Protein AF-A0A7L5XUF1-F1 (afdb_monomer_lite)

Radius of gyration: 21.7 Å; chains: 1; bounding box: 42×27×69 Å

Structure (mmCIF, N/CA/C/O backbone):
data_AF-A0A7L5XUF1-F1
#
_entry.id   AF-A0A7L5XUF1-F1
#
loop_
_atom_site.group_PDB
_atom_site.id
_atom_site.type_symbol
_atom_site.label_atom_id
_atom_site.label_alt_id
_atom_site.label_comp_id
_atom_site.label_asym_id
_atom_site.label_entity_id
_atom_site.label_seq_id
_atom_site.pdbx_PDB_ins_code
_atom_site.Cartn_x
_atom_site.Cartn_y
_atom_site.Cartn_z
_atom_site.occupancy
_atom_site.B_iso_or_equiv
_atom_site.auth_seq_id
_atom_site.auth_comp_id
_atom_site.auth_asym_id
_atom_site.auth_atom_id
_atom_site.pdbx_PDB_model_num
ATOM 1 N N . MET A 1 1 ? 16.204 -18.021 -16.354 1.00 34.69 1 MET A N 1
ATOM 2 C CA . MET A 1 1 ? 16.812 -16.729 -15.973 1.00 34.69 1 MET A CA 1
ATOM 3 C C . MET A 1 1 ? 16.183 -16.305 -14.655 1.00 34.69 1 MET A C 1
ATOM 5 O O . MET A 1 1 ? 15.037 -15.881 -14.667 1.00 34.69 1 MET A O 1
ATOM 9 N N . SER A 1 2 ? 16.867 -16.519 -13.527 1.00 32.00 2 SER A N 1
ATOM 10 C CA . SER A 1 2 ? 16.373 -16.070 -12.218 1.00 32.00 2 SER A CA 1
ATOM 11 C C . SER A 1 2 ? 16.532 -14.560 -12.126 1.00 32.00 2 SER A C 1
ATOM 13 O O . SER A 1 2 ? 17.649 -14.054 -12.081 1.00 32.00 2 SER A O 1
ATOM 15 N N . LEU A 1 3 ? 15.410 -13.846 -12.148 1.00 36.28 3 LEU A N 1
ATOM 16 C CA . LEU A 1 3 ? 15.362 -12.442 -11.774 1.00 36.28 3 LEU A CA 1
ATOM 17 C C . LEU A 1 3 ? 15.482 -12.393 -10.253 1.00 36.28 3 LEU A C 1
ATOM 19 O O . LEU A 1 3 ? 14.555 -12.784 -9.546 1.00 36.28 3 LEU A O 1
ATOM 23 N N . THR A 1 4 ? 16.635 -11.965 -9.752 1.00 38.12 4 THR A N 1
ATOM 24 C CA . THR A 1 4 ? 16.812 -11.639 -8.338 1.00 38.12 4 THR A CA 1
ATOM 25 C C . THR A 1 4 ? 15.899 -10.454 -8.037 1.00 38.12 4 THR A C 1
ATOM 27 O O . THR A 1 4 ? 16.205 -9.317 -8.393 1.00 38.12 4 THR A O 1
ATOM 30 N N . VAL A 1 5 ? 14.719 -10.727 -7.481 1.00 47.38 5 VAL A N 1
ATOM 31 C CA . VAL A 1 5 ? 13.803 -9.686 -7.008 1.00 47.38 5 VAL A CA 1
ATOM 32 C C . VAL A 1 5 ? 14.521 -8.964 -5.861 1.00 47.38 5 VAL A C 1
ATOM 34 O O . VAL A 1 5 ? 15.011 -9.649 -4.959 1.00 47.38 5 VAL A O 1
ATOM 37 N N . PRO A 1 6 ? 14.674 -7.625 -5.890 1.00 51.81 6 PRO A N 1
ATOM 38 C CA . PRO A 1 6 ? 15.277 -6.906 -4.774 1.00 51.81 6 PRO A CA 1
ATOM 39 C C . PRO A 1 6 ? 14.470 -7.170 -3.500 1.00 51.81 6 PRO A C 1
ATOM 41 O O . PRO A 1 6 ? 13.257 -7.367 -3.568 1.00 51.81 6 PRO A O 1
ATOM 44 N N . ALA A 1 7 ? 15.156 -7.194 -2.356 1.00 54.41 7 ALA A N 1
ATOM 45 C CA . ALA A 1 7 ? 14.546 -7.471 -1.063 1.00 54.41 7 ALA A CA 1
ATOM 46 C C . ALA A 1 7 ? 13.334 -6.555 -0.837 1.00 54.41 7 ALA A C 1
ATOM 48 O O . ALA A 1 7 ? 13.454 -5.330 -0.836 1.00 54.41 7 ALA A O 1
ATOM 49 N N . SER A 1 8 ? 12.164 -7.170 -0.704 1.00 68.69 8 SER A N 1
ATOM 50 C CA . SER A 1 8 ? 10.961 -6.525 -0.207 1.00 68.69 8 SER A CA 1
ATOM 51 C C . SER A 1 8 ? 10.857 -6.855 1.272 1.00 68.69 8 SER A C 1
ATOM 53 O O . SER A 1 8 ? 10.623 -8.017 1.616 1.00 68.69 8 SER A O 1
ATOM 55 N N . ASP A 1 9 ? 11.027 -5.859 2.133 1.00 81.00 9 ASP A N 1
ATOM 56 C CA . ASP A 1 9 ? 10.744 -6.051 3.549 1.00 81.00 9 ASP A CA 1
ATOM 57 C C . ASP A 1 9 ? 9.240 -5.953 3.774 1.00 81.00 9 ASP A C 1
ATOM 59 O O . ASP A 1 9 ? 8.540 -5.142 3.157 1.00 81.00 9 ASP A O 1
ATOM 63 N N . ILE A 1 10 ? 8.743 -6.813 4.654 1.00 83.38 10 ILE A N 1
ATOM 64 C CA . ILE A 1 10 ? 7.347 -6.816 5.055 1.00 83.38 10 ILE A CA 1
ATOM 65 C C . ILE A 1 10 ? 7.279 -6.424 6.521 1.00 83.38 10 ILE A C 1
ATOM 67 O O . ILE A 1 10 ? 7.812 -7.126 7.380 1.00 83.38 10 ILE A O 1
ATOM 71 N N . VAL A 1 11 ? 6.610 -5.310 6.796 1.00 86.88 11 VAL A N 1
ATOM 72 C CA . VAL A 1 11 ? 6.512 -4.737 8.140 1.00 86.88 11 VAL A CA 1
ATOM 73 C C . VAL A 1 11 ? 5.057 -4.534 8.543 1.00 86.88 11 VAL A C 1
ATOM 75 O O . VAL A 1 11 ? 4.159 -4.450 7.699 1.00 86.88 11 VAL A O 1
ATOM 78 N N . ALA A 1 12 ? 4.822 -4.482 9.853 1.00 86.81 12 ALA A N 1
ATOM 79 C CA . ALA A 1 12 ? 3.530 -4.073 10.383 1.00 86.81 12 ALA A CA 1
ATOM 80 C C . ALA A 1 12 ? 3.284 -2.584 10.065 1.00 86.81 12 ALA A C 1
ATOM 82 O O . ALA A 1 12 ? 4.238 -1.799 10.092 1.00 86.81 12 ALA A O 1
ATOM 83 N N . PRO A 1 13 ? 2.039 -2.187 9.759 1.00 87.25 13 PRO A N 1
ATOM 84 C CA . PRO A 1 13 ? 1.698 -0.789 9.532 1.00 87.25 13 PRO A CA 1
ATOM 85 C C . PRO A 1 13 ? 1.914 0.039 10.799 1.00 87.25 13 PRO A C 1
ATOM 87 O O . PRO A 1 13 ? 1.523 -0.363 11.894 1.00 87.25 13 PRO A O 1
ATOM 90 N N . SER A 1 14 ? 2.524 1.212 10.639 1.00 89.38 14 SER A N 1
ATOM 91 C CA . SER A 1 14 ? 2.635 2.208 11.706 1.00 89.38 14 SER A CA 1
ATOM 92 C C . SER A 1 14 ? 1.373 3.075 11.803 1.00 89.38 14 SER A C 1
ATOM 94 O O . SER A 1 14 ? 0.585 3.161 10.858 1.00 89.38 14 SER A O 1
ATOM 96 N N . ASP A 1 15 ? 1.204 3.798 12.913 1.00 89.00 15 ASP A N 1
ATOM 97 C CA . ASP A 1 15 ? 0.098 4.758 13.074 1.00 89.00 15 ASP A CA 1
ATOM 98 C C . ASP A 1 15 ? 0.086 5.833 11.973 1.00 89.00 15 ASP A C 1
ATOM 100 O O . ASP A 1 15 ? -0.972 6.301 11.542 1.00 89.00 15 ASP A O 1
ATOM 104 N N . GLU A 1 16 ? 1.264 6.212 11.472 1.00 89.06 16 GLU A N 1
ATOM 105 C CA . GLU A 1 16 ? 1.384 7.174 10.381 1.00 89.06 16 GLU A CA 1
ATOM 106 C C . GLU A 1 16 ? 0.893 6.594 9.048 1.00 89.06 16 GLU A C 1
ATOM 108 O O . GLU A 1 16 ? 0.217 7.295 8.289 1.00 89.06 16 GLU A O 1
ATOM 113 N N . ASP A 1 17 ? 1.160 5.310 8.793 1.00 88.62 17 ASP A N 1
ATOM 114 C CA . ASP A 1 17 ? 0.673 4.594 7.610 1.00 88.62 17 ASP A CA 1
ATOM 115 C C . ASP A 1 17 ? -0.855 4.500 7.621 1.00 88.62 17 ASP A C 1
ATOM 117 O O . ASP A 1 17 ? -1.514 4.799 6.621 1.00 88.62 17 ASP A O 1
ATOM 121 N N . LEU A 1 18 ? -1.435 4.166 8.777 1.00 88.44 18 LEU A N 1
ATOM 122 C CA . LEU A 1 18 ? -2.885 4.138 8.968 1.00 88.44 18 LEU A CA 1
ATOM 123 C C . LEU A 1 18 ? -3.492 5.531 8.771 1.00 88.44 18 LEU A C 1
ATOM 125 O O . LEU A 1 18 ? -4.498 5.687 8.078 1.00 88.44 18 LEU A O 1
ATOM 129 N N . SER A 1 19 ? -2.849 6.569 9.304 1.00 87.62 19 SER A N 1
ATOM 130 C CA . SER A 1 19 ? -3.271 7.955 9.105 1.00 87.62 19 SER A CA 1
ATOM 131 C C . SER A 1 19 ? -3.213 8.371 7.627 1.00 87.62 19 SER A C 1
ATOM 133 O O . SER A 1 19 ? -4.124 9.036 7.126 1.00 87.62 19 SER A O 1
ATOM 135 N N . ALA A 1 20 ? -2.179 7.955 6.890 1.00 87.31 20 ALA A N 1
ATOM 136 C CA . ALA A 1 20 ? -2.059 8.203 5.454 1.00 87.31 20 ALA A CA 1
ATOM 137 C C . ALA A 1 20 ? -3.151 7.478 4.656 1.00 87.31 20 ALA A C 1
ATOM 139 O O . ALA A 1 20 ? -3.818 8.100 3.825 1.00 87.31 20 ALA A O 1
ATOM 140 N N . ALA A 1 21 ? -3.401 6.203 4.960 1.00 87.69 21 ALA A N 1
ATOM 141 C CA . ALA A 1 21 ? -4.489 5.440 4.362 1.00 87.69 21 ALA A CA 1
ATOM 142 C C . ALA A 1 21 ? -5.858 6.080 4.648 1.00 87.69 21 ALA A C 1
ATOM 144 O O . ALA A 1 21 ? -6.691 6.171 3.747 1.00 87.69 21 ALA A O 1
ATOM 145 N N . ARG A 1 22 ? -6.073 6.616 5.856 1.00 88.06 22 ARG A N 1
ATOM 146 C CA . ARG A 1 22 ? -7.310 7.314 6.242 1.00 88.06 22 ARG A CA 1
ATOM 147 C C . ARG A 1 22 ? -7.558 8.588 5.438 1.00 88.06 22 ARG A C 1
ATOM 149 O O . ARG A 1 22 ? -8.704 8.932 5.179 1.00 88.06 22 ARG A O 1
ATOM 156 N N . ARG A 1 23 ? -6.500 9.279 5.012 1.00 86.94 23 ARG A N 1
ATOM 157 C CA . ARG A 1 23 ? -6.605 10.474 4.156 1.00 86.94 23 ARG A CA 1
ATOM 158 C C . ARG A 1 23 ? -6.860 10.151 2.681 1.00 86.94 23 ARG A C 1
ATOM 160 O O . ARG A 1 23 ? -7.158 11.060 1.910 1.00 86.94 23 ARG A O 1
ATOM 167 N N . SER A 1 24 ? -6.760 8.884 2.276 1.00 82.75 24 SER A N 1
ATOM 168 C CA . SER A 1 24 ? -7.094 8.457 0.916 1.00 82.75 24 SER A CA 1
ATOM 169 C C . SER A 1 24 ? -8.584 8.634 0.632 1.00 82.75 24 SER A C 1
ATOM 171 O O . SER A 1 24 ? -9.440 8.324 1.463 1.00 82.75 24 SER A O 1
ATOM 173 N N . THR A 1 25 ? -8.910 9.045 -0.592 1.00 82.50 25 THR A N 1
ATOM 174 C CA . THR A 1 25 ? -10.294 9.137 -1.076 1.00 82.50 25 THR A CA 1
ATOM 175 C C . THR A 1 25 ? -11.028 7.796 -1.046 1.00 82.50 25 THR A C 1
ATOM 177 O O . THR A 1 25 ? -12.252 7.786 -0.931 1.00 82.50 25 THR A O 1
ATOM 180 N N . LEU A 1 26 ? -10.299 6.676 -1.104 1.00 82.25 26 LEU A N 1
ATOM 181 C CA . LEU A 1 26 ? -10.872 5.329 -1.074 1.00 82.25 26 LEU A CA 1
ATOM 182 C C . LEU A 1 26 ? -11.332 4.902 0.328 1.00 82.25 26 LEU A C 1
ATOM 184 O O . LEU A 1 26 ? -12.326 4.191 0.445 1.00 82.25 26 LEU A O 1
ATOM 188 N N . PHE A 1 27 ? -10.638 5.335 1.386 1.00 86.81 27 PHE A N 1
ATOM 189 C CA . PHE A 1 27 ? -10.841 4.801 2.744 1.00 86.81 27 PHE A CA 1
ATOM 190 C C . PHE A 1 27 ? -11.280 5.850 3.772 1.00 86.81 27 PHE A C 1
ATOM 192 O O . PHE A 1 27 ? -11.753 5.492 4.852 1.00 86.81 27 PHE A O 1
ATOM 199 N N . GLY A 1 28 ? -11.177 7.142 3.455 1.00 82.75 28 GLY A N 1
ATOM 200 C CA . GLY A 1 28 ? -11.495 8.218 4.399 1.00 82.75 28 GLY A CA 1
ATOM 201 C C . GLY A 1 28 ? -12.965 8.320 4.796 1.00 82.75 28 GLY A C 1
ATOM 202 O O . GLY A 1 28 ? -13.278 8.917 5.818 1.00 82.75 28 GLY A O 1
ATOM 203 N N . ARG A 1 29 ? -13.874 7.709 4.028 1.00 88.81 29 ARG A N 1
ATOM 204 C CA . ARG A 1 29 ? -15.313 7.663 4.342 1.00 88.81 29 ARG A CA 1
ATOM 205 C C . ARG A 1 29 ? -15.756 6.375 5.032 1.00 88.81 29 ARG A C 1
ATOM 207 O O . ARG A 1 29 ? -16.935 6.240 5.344 1.00 88.81 29 ARG A O 1
ATOM 214 N N . LEU A 1 30 ? -14.850 5.420 5.239 1.00 89.81 30 LEU A N 1
ATOM 215 C CA . LEU A 1 30 ? -15.208 4.176 5.910 1.00 89.81 30 LEU A CA 1
ATOM 216 C C . LEU A 1 30 ? -15.539 4.444 7.387 1.00 89.81 30 LEU A C 1
ATOM 218 O O . LEU A 1 30 ? -14.837 5.231 8.028 1.00 89.81 30 LEU A O 1
ATOM 222 N N . PRO A 1 31 ? -16.546 3.771 7.965 1.00 92.38 31 PRO A N 1
ATOM 223 C CA . PRO A 1 31 ? -16.692 3.698 9.415 1.00 92.38 31 PRO A CA 1
ATOM 224 C C . PRO A 1 31 ? -15.385 3.234 10.071 1.00 92.38 31 PRO A C 1
ATOM 226 O O . PRO A 1 31 ? -14.632 2.462 9.472 1.00 92.38 31 PRO A O 1
ATOM 229 N N . GLU A 1 32 ? -15.095 3.718 11.277 1.00 89.62 32 GLU A N 1
ATOM 230 C CA . GLU A 1 32 ? -13.827 3.447 11.971 1.00 89.62 32 GLU A CA 1
ATOM 231 C C . GLU A 1 32 ? -13.587 1.945 12.172 1.00 89.62 32 GLU A C 1
ATOM 233 O O . GLU A 1 32 ? -12.486 1.448 11.946 1.00 89.62 32 GLU A O 1
ATOM 238 N N . GLU A 1 33 ? -14.634 1.196 12.502 1.00 91.50 33 GLU A N 1
ATOM 239 C CA . GLU A 1 33 ? -14.575 -0.250 12.697 1.00 91.50 33 GLU A CA 1
ATOM 240 C C . GLU A 1 33 ? -14.244 -0.986 11.394 1.00 91.50 33 GLU A C 1
ATOM 242 O O . GLU A 1 33 ? -13.457 -1.933 11.394 1.00 91.50 33 GLU A O 1
ATOM 247 N N . ALA A 1 34 ? -14.817 -0.542 10.270 1.00 90.75 34 ALA A N 1
ATOM 248 C CA . ALA A 1 34 ? -14.547 -1.121 8.956 1.00 90.75 34 ALA A CA 1
ATOM 249 C C . ALA A 1 34 ? -13.123 -0.798 8.490 1.00 90.75 34 ALA A C 1
ATOM 251 O O . ALA A 1 34 ? -12.454 -1.656 7.920 1.00 90.75 34 ALA A O 1
ATOM 252 N N . PHE A 1 35 ? -12.654 0.422 8.768 1.00 90.56 35 PHE A N 1
ATOM 253 C CA . PHE A 1 35 ? -11.281 0.825 8.496 1.00 90.56 35 PHE A CA 1
ATOM 254 C C . PHE A 1 35 ? -10.296 -0.034 9.293 1.00 90.56 35 PHE A C 1
ATOM 256 O O . PHE A 1 35 ? -9.428 -0.663 8.700 1.00 90.56 35 PHE A O 1
ATOM 263 N N . ARG A 1 36 ? -10.469 -0.146 10.615 1.00 88.00 36 ARG A N 1
ATOM 264 C CA . ARG A 1 36 ? -9.591 -0.971 11.457 1.00 88.00 36 ARG A CA 1
ATOM 265 C C . ARG A 1 36 ? -9.533 -2.414 10.981 1.00 88.00 36 ARG A C 1
ATOM 267 O O . ARG A 1 36 ? -8.443 -2.893 10.706 1.00 88.00 36 ARG A O 1
ATOM 274 N N . ARG A 1 37 ? -10.684 -3.059 10.770 1.00 88.81 37 ARG A N 1
ATOM 275 C CA . ARG A 1 37 ? -10.733 -4.446 10.273 1.00 88.81 37 ARG A CA 1
ATOM 276 C C . ARG A 1 37 ? -10.037 -4.625 8.929 1.00 88.81 37 ARG A C 1
ATOM 278 O O . ARG A 1 37 ? -9.381 -5.635 8.715 1.00 88.81 37 ARG A O 1
ATOM 285 N N . LEU A 1 38 ? -10.177 -3.659 8.019 1.00 86.44 38 LEU A N 1
ATOM 286 C CA . LEU A 1 38 ? -9.544 -3.741 6.706 1.00 86.44 38 LEU A CA 1
ATOM 287 C C . LEU A 1 38 ? -8.016 -3.698 6.800 1.00 86.44 38 LEU A C 1
ATOM 289 O O . LEU A 1 38 ? -7.370 -4.320 5.963 1.00 86.44 38 LEU A O 1
ATOM 293 N N . PHE A 1 39 ? -7.465 -2.972 7.779 1.00 85.06 39 PHE A N 1
ATOM 294 C CA . PHE A 1 39 ? -6.028 -2.718 7.925 1.00 85.06 39 PHE A CA 1
ATOM 295 C C . PHE A 1 39 ? -5.330 -3.549 9.016 1.00 85.06 39 PHE A C 1
ATOM 297 O O . PHE A 1 39 ? -4.107 -3.634 8.995 1.00 85.06 39 PHE A O 1
ATOM 304 N N . GLU A 1 40 ? -6.071 -4.198 9.917 1.00 81.94 40 GLU A N 1
ATOM 305 C CA . GLU A 1 40 ? -5.543 -5.012 11.027 1.00 81.94 40 GLU A CA 1
ATOM 306 C C . GLU A 1 40 ? -4.692 -6.1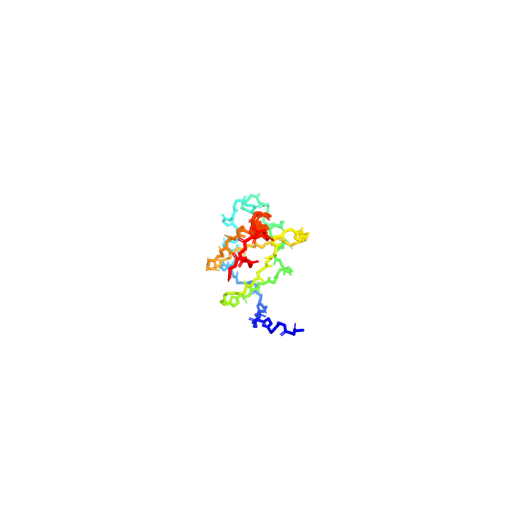99 10.545 1.00 81.94 40 GLU A C 1
ATOM 308 O O . GLU A 1 40 ? -3.662 -6.513 11.136 1.00 81.94 40 GLU A O 1
ATOM 313 N N . GLU A 1 41 ? -5.069 -6.811 9.422 1.00 80.19 41 GLU A N 1
ATOM 314 C CA . GLU A 1 41 ? -4.341 -7.940 8.824 1.00 80.19 41 GLU A CA 1
ATOM 315 C C . GLU A 1 41 ? -3.399 -7.516 7.685 1.00 80.19 41 GLU A C 1
ATOM 317 O O . GLU A 1 41 ? -2.737 -8.354 7.063 1.00 80.19 41 GLU A O 1
ATOM 322 N N . GLN A 1 42 ? -3.335 -6.216 7.380 1.00 83.69 42 GLN A N 1
ATOM 323 C CA . GLN A 1 42 ? -2.565 -5.734 6.240 1.00 83.69 42 GLN A CA 1
ATOM 324 C C . GLN A 1 42 ? -1.093 -5.620 6.578 1.00 83.69 42 GLN A C 1
ATOM 326 O O . GLN A 1 42 ? -0.682 -5.213 7.662 1.00 83.69 42 GLN A O 1
ATOM 331 N N . LYS A 1 43 ? -0.287 -5.956 5.581 1.00 84.25 43 LYS A N 1
ATOM 332 C CA . LYS A 1 43 ? 1.162 -5.890 5.655 1.00 84.25 43 LYS A CA 1
ATOM 333 C C . LYS A 1 43 ? 1.654 -4.753 4.777 1.00 84.25 43 LYS A C 1
ATOM 335 O O . LYS A 1 43 ? 1.210 -4.611 3.637 1.00 84.25 43 LYS A O 1
ATOM 340 N N . VAL A 1 44 ? 2.586 -3.960 5.290 1.00 87.38 44 VAL A N 1
ATOM 341 C CA . VAL A 1 44 ? 3.233 -2.911 4.504 1.00 87.38 44 VAL A CA 1
ATOM 342 C C . VAL A 1 44 ? 4.410 -3.523 3.763 1.00 87.38 44 VAL A C 1
ATOM 344 O O . VAL A 1 44 ? 5.287 -4.141 4.365 1.00 87.38 44 VAL A O 1
ATOM 347 N N . VAL A 1 45 ? 4.416 -3.349 2.442 1.00 88.06 45 VAL A N 1
ATOM 348 C CA . VAL A 1 45 ? 5.503 -3.795 1.570 1.00 88.06 45 VAL A CA 1
ATOM 349 C C . VAL A 1 45 ? 6.453 -2.628 1.340 1.00 88.06 45 VAL A C 1
ATOM 351 O O . VAL A 1 45 ? 6.079 -1.625 0.728 1.00 88.06 45 VAL A O 1
ATOM 354 N N . VAL A 1 46 ? 7.695 -2.769 1.796 1.00 87.62 46 VAL A N 1
ATOM 355 C CA . VAL A 1 46 ? 8.767 -1.819 1.498 1.00 87.62 46 VAL A CA 1
ATOM 356 C C . VAL A 1 46 ? 9.380 -2.209 0.162 1.00 87.62 46 VAL A C 1
ATOM 358 O O . VAL A 1 46 ? 10.147 -3.164 0.056 1.00 87.62 46 VAL A O 1
ATOM 361 N N . ALA A 1 47 ? 9.001 -1.479 -0.883 1.00 87.44 47 ALA A N 1
ATOM 362 C CA . ALA A 1 47 ? 9.518 -1.711 -2.219 1.00 87.44 47 ALA A CA 1
ATOM 363 C C . ALA A 1 47 ? 10.905 -1.077 -2.387 1.00 87.44 47 ALA A C 1
ATOM 365 O O . ALA A 1 47 ? 11.085 0.125 -2.170 1.00 87.44 47 ALA A O 1
ATOM 366 N N . GLY A 1 48 ? 11.879 -1.881 -2.817 1.00 86.88 48 GLY A N 1
ATOM 367 C CA . GLY A 1 48 ? 13.199 -1.388 -3.198 1.00 86.88 48 GLY A CA 1
ATOM 368 C C . GLY A 1 48 ? 13.153 -0.468 -4.424 1.00 86.88 48 GLY A C 1
ATOM 369 O O . GLY A 1 48 ? 12.186 -0.448 -5.193 1.00 86.88 48 GLY A O 1
ATOM 370 N N . LYS A 1 49 ? 14.234 0.288 -4.643 1.00 85.94 49 LYS A N 1
ATOM 371 C CA . LYS A 1 49 ? 14.375 1.129 -5.839 1.00 85.94 49 LYS A CA 1
ATOM 372 C C . LYS A 1 49 ? 14.251 0.275 -7.108 1.00 85.94 49 LYS A C 1
ATOM 374 O O . LYS A 1 49 ? 14.815 -0.812 -7.182 1.00 85.94 49 LYS A O 1
ATOM 379 N N . ASP A 1 50 ? 13.513 0.788 -8.092 1.00 86.19 50 ASP A N 1
ATOM 380 C CA . ASP A 1 50 ? 13.259 0.141 -9.387 1.00 86.19 50 ASP A CA 1
ATOM 381 C C . ASP A 1 50 ? 12.538 -1.224 -9.296 1.00 86.19 50 ASP A C 1
ATOM 383 O O . ASP A 1 50 ? 12.451 -1.958 -10.284 1.00 86.19 50 ASP A O 1
ATOM 387 N N . MET A 1 51 ? 11.956 -1.554 -8.134 1.00 88.06 51 MET A N 1
ATOM 388 C CA . MET A 1 51 ? 11.130 -2.746 -7.970 1.00 88.06 51 MET A CA 1
ATOM 389 C C . MET A 1 51 ? 9.850 -2.629 -8.802 1.00 88.06 51 MET A C 1
ATOM 391 O O . MET A 1 51 ? 9.089 -1.663 -8.709 1.00 88.06 51 MET A O 1
ATOM 395 N N . ARG A 1 52 ? 9.587 -3.654 -9.614 1.00 88.50 52 ARG A N 1
ATOM 396 C CA . ARG A 1 52 ? 8.341 -3.759 -10.371 1.00 88.50 52 ARG A CA 1
ATOM 397 C C . ARG A 1 52 ? 7.230 -4.267 -9.454 1.00 88.50 52 ARG A C 1
ATOM 399 O O . ARG A 1 52 ? 7.305 -5.395 -8.986 1.00 88.50 52 ARG A O 1
ATOM 406 N N . LEU A 1 53 ? 6.206 -3.442 -9.236 1.00 88.38 53 LEU A N 1
ATOM 407 C CA . LEU A 1 53 ? 5.044 -3.799 -8.408 1.00 88.38 53 LEU A CA 1
ATOM 408 C C . LEU A 1 53 ? 3.965 -4.565 -9.183 1.00 88.38 53 LEU A C 1
ATOM 410 O O . LEU A 1 53 ? 3.278 -5.403 -8.619 1.00 88.38 53 LEU A O 1
ATOM 414 N N . MET A 1 54 ? 3.802 -4.257 -10.470 1.00 89.94 54 MET A N 1
ATOM 415 C CA . MET A 1 54 ? 2.796 -4.861 -11.346 1.00 89.94 54 MET A CA 1
ATOM 416 C C . MET A 1 54 ? 3.247 -4.789 -12.806 1.00 89.94 54 MET A C 1
ATOM 418 O O . MET A 1 54 ? 4.044 -3.912 -13.167 1.00 89.94 54 MET A O 1
ATOM 422 N N . THR A 1 55 ? 2.714 -5.670 -13.653 1.00 90.06 55 THR A N 1
ATOM 423 C CA . THR A 1 55 ? 2.957 -5.645 -15.101 1.00 90.06 55 THR A CA 1
ATOM 424 C C . THR A 1 55 ? 1.670 -5.339 -15.860 1.00 90.06 55 THR A C 1
ATOM 426 O O . THR A 1 55 ? 0.583 -5.794 -15.508 1.00 90.06 55 THR A O 1
ATOM 429 N N . TRP A 1 56 ? 1.784 -4.565 -16.942 1.00 88.81 56 TRP A N 1
ATOM 430 C CA . TRP A 1 56 ? 0.659 -4.300 -17.836 1.00 88.81 56 TRP A CA 1
ATOM 431 C C . TRP A 1 56 ? 0.053 -5.609 -18.349 1.00 88.81 56 TRP A C 1
ATOM 433 O O . TRP A 1 56 ? 0.753 -6.421 -18.952 1.00 88.81 56 TRP A O 1
ATOM 443 N N . GLY A 1 57 ? -1.270 -5.736 -18.232 1.00 89.19 57 GLY A N 1
ATOM 444 C CA . GLY A 1 57 ? -2.036 -6.826 -18.841 1.00 89.19 57 GLY A CA 1
ATOM 445 C C . GLY A 1 57 ? -2.116 -8.077 -17.975 1.00 89.19 57 GLY A C 1
ATOM 446 O O . GLY A 1 57 ? -2.841 -9.001 -18.331 1.00 89.19 57 GLY A O 1
ATOM 447 N N . GLU A 1 58 ? -1.426 -8.093 -16.835 1.00 89.50 58 GLU A N 1
ATOM 448 C CA . GLU A 1 58 ? -1.665 -9.084 -15.795 1.00 89.50 58 GLU A CA 1
ATOM 449 C C . GLU A 1 58 ? -3.007 -8.814 -15.104 1.00 89.50 58 GLU A C 1
ATOM 451 O O . GLU A 1 58 ? -3.484 -7.677 -15.022 1.00 89.50 58 GLU A O 1
ATOM 456 N N . ARG A 1 59 ? -3.634 -9.888 -14.620 1.00 92.94 59 ARG A N 1
ATOM 457 C CA . ARG A 1 59 ? -4.853 -9.810 -13.817 1.00 92.94 59 ARG A CA 1
ATOM 458 C C . ARG A 1 59 ? -4.557 -9.056 -12.514 1.00 92.94 59 ARG A C 1
ATOM 460 O O . ARG A 1 59 ? -3.564 -9.335 -11.850 1.00 92.94 59 ARG A O 1
AT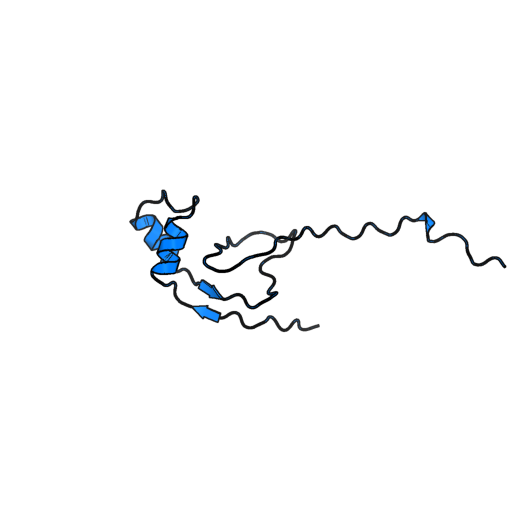OM 467 N N . ALA A 1 60 ? -5.423 -8.110 -12.154 1.00 91.44 60 ALA A N 1
ATOM 468 C CA . ALA A 1 60 ? -5.272 -7.310 -10.943 1.00 91.44 60 ALA A CA 1
ATOM 469 C C . ALA A 1 60 ? -6.053 -7.936 -9.778 1.00 91.44 60 ALA A C 1
ATOM 471 O O . ALA A 1 60 ? -7.252 -7.705 -9.643 1.00 91.44 60 ALA A O 1
ATOM 472 N N . ASP A 1 61 ? -5.364 -8.715 -8.944 1.00 88.50 61 ASP A N 1
ATOM 473 C CA . ASP A 1 61 ? -5.942 -9.311 -7.728 1.00 88.50 61 ASP A CA 1
ATOM 474 C C . ASP A 1 61 ? -5.599 -8.517 -6.449 1.00 88.50 61 ASP A C 1
ATOM 476 O O . ASP A 1 61 ? -6.212 -8.725 -5.404 1.00 88.50 61 ASP A O 1
ATOM 480 N N . THR A 1 62 ? -4.660 -7.566 -6.539 1.00 86.19 62 THR A N 1
ATOM 481 C CA . THR A 1 62 ? -4.157 -6.776 -5.403 1.00 86.19 62 THR A CA 1
ATOM 482 C C . THR A 1 62 ? -4.256 -5.278 -5.684 1.00 86.19 62 THR A C 1
ATOM 484 O O . THR A 1 62 ? -3.858 -4.807 -6.750 1.00 86.19 62 THR A O 1
ATOM 487 N N . CYS A 1 63 ? -4.735 -4.512 -4.700 1.00 84.44 63 CYS A N 1
ATOM 488 C CA . CYS A 1 63 ? -4.710 -3.050 -4.716 1.00 84.44 63 CYS A CA 1
ATOM 489 C C . CYS A 1 63 ? -3.557 -2.539 -3.844 1.00 84.44 63 CYS A C 1
ATOM 491 O O . CYS A 1 63 ? -3.474 -2.884 -2.667 1.00 84.44 63 CYS A O 1
ATOM 493 N N . TYR A 1 64 ? -2.685 -1.703 -4.410 1.00 86.50 64 TYR A N 1
ATOM 494 C CA . TYR A 1 64 ? -1.578 -1.088 -3.678 1.00 86.50 64 TYR A CA 1
ATOM 495 C C . TYR A 1 64 ? -1.916 0.348 -3.288 1.00 86.50 64 TYR A C 1
ATOM 497 O O . TYR A 1 64 ? -2.387 1.135 -4.110 1.00 86.50 64 TYR A O 1
ATOM 505 N N . ILE A 1 65 ? -1.597 0.704 -2.047 1.00 85.94 65 ILE A N 1
ATOM 506 C CA . ILE A 1 65 ? -1.666 2.074 -1.544 1.00 85.94 65 ILE A CA 1
ATOM 507 C C . ILE A 1 65 ? -0.232 2.549 -1.350 1.00 85.94 65 ILE A C 1
ATOM 509 O O . ILE A 1 65 ? 0.531 1.948 -0.596 1.00 85.94 65 ILE A O 1
ATOM 513 N N . VAL A 1 66 ? 0.148 3.625 -2.036 1.00 88.88 66 VAL A N 1
ATOM 514 C CA . VAL A 1 66 ? 1.476 4.222 -1.867 1.00 88.88 66 VAL A CA 1
ATOM 515 C C . VAL A 1 66 ? 1.440 5.114 -0.631 1.00 88.88 66 VAL A C 1
ATOM 517 O O . VAL A 1 66 ? 0.907 6.219 -0.676 1.00 88.88 66 VAL A O 1
ATOM 520 N N . LEU A 1 67 ? 1.979 4.608 0.477 1.00 88.25 67 LEU A N 1
ATOM 521 C CA . LEU A 1 67 ? 2.033 5.323 1.756 1.00 88.25 67 LEU A CA 1
ATOM 522 C C . LEU A 1 67 ? 3.159 6.366 1.766 1.00 88.25 67 LEU A C 1
ATOM 524 O O . LEU A 1 67 ? 2.970 7.491 2.226 1.00 88.25 67 LEU A O 1
ATOM 528 N N . ARG A 1 68 ? 4.325 6.000 1.217 1.00 86.25 68 ARG A N 1
ATOM 529 C CA . ARG A 1 68 ? 5.523 6.844 1.119 1.00 86.25 68 ARG A CA 1
ATOM 530 C C . ARG A 1 68 ? 6.271 6.583 -0.189 1.00 86.25 68 ARG A C 1
ATOM 532 O O . ARG A 1 68 ? 6.314 5.455 -0.674 1.00 86.25 68 ARG A O 1
ATOM 539 N N . GLY A 1 69 ? 6.902 7.627 -0.726 1.00 89.00 69 GLY A N 1
ATOM 540 C CA . GLY A 1 69 ? 7.696 7.559 -1.955 1.00 89.00 69 GLY A CA 1
ATOM 541 C C . GLY A 1 69 ? 6.889 7.810 -3.232 1.00 89.00 69 GLY A C 1
ATOM 542 O O . GLY A 1 69 ? 5.813 8.403 -3.204 1.00 89.00 69 GLY A O 1
ATOM 543 N N . LEU A 1 70 ? 7.451 7.398 -4.370 1.00 89.31 70 LEU A N 1
ATOM 544 C CA . LEU A 1 70 ? 6.879 7.616 -5.698 1.00 89.31 70 LEU A CA 1
ATOM 545 C C . LEU A 1 70 ? 6.876 6.313 -6.491 1.00 89.31 70 LEU A C 1
ATOM 547 O O . LEU A 1 70 ? 7.876 5.600 -6.534 1.00 89.31 70 LEU A O 1
ATOM 551 N N . VA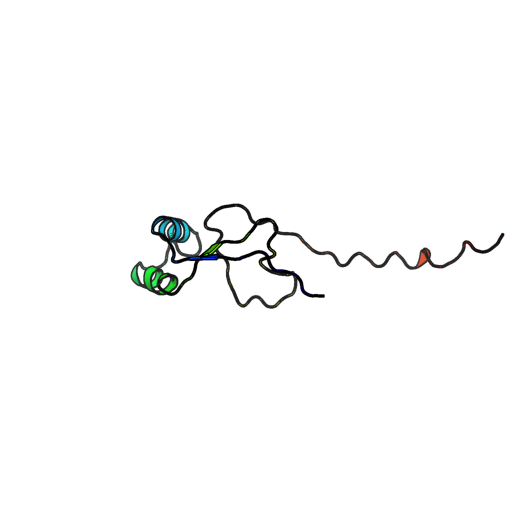L A 1 71 ? 5.765 6.049 -7.175 1.00 91.44 71 VAL A N 1
ATOM 552 C CA . VAL A 1 71 ? 5.633 4.933 -8.115 1.00 91.44 71 VAL A CA 1
ATOM 553 C C . VAL A 1 71 ? 5.488 5.492 -9.521 1.00 91.44 71 VAL A C 1
ATOM 555 O O . VAL A 1 71 ? 4.662 6.368 -9.777 1.00 91.44 71 VAL A O 1
ATOM 558 N N . LYS A 1 72 ? 6.293 4.977 -10.452 1.00 92.56 72 LYS A N 1
ATOM 559 C CA . LYS A 1 72 ? 6.236 5.365 -11.861 1.00 92.56 72 LYS A CA 1
ATOM 560 C C . LYS A 1 72 ? 5.375 4.378 -12.640 1.00 92.56 72 LYS A C 1
ATOM 562 O O . LYS A 1 72 ? 5.72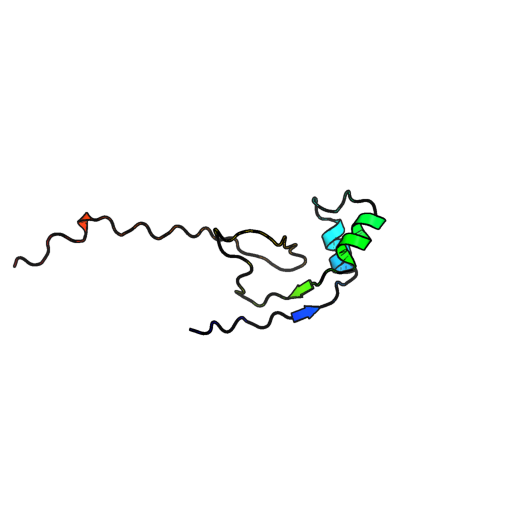1 3.206 -12.756 1.00 92.56 72 LYS A O 1
ATOM 567 N N . LEU A 1 73 ? 4.291 4.872 -13.230 1.00 91.88 73 LEU A N 1
ATOM 568 C CA . LEU A 1 73 ? 3.472 4.105 -14.165 1.00 91.88 73 LEU A CA 1
ATOM 569 C C . LEU A 1 73 ? 4.016 4.287 -15.585 1.00 91.88 73 LEU A C 1
ATOM 571 O O . LEU A 1 73 ? 4.248 5.411 -16.031 1.00 91.88 73 LEU A O 1
ATOM 575 N N . VAL A 1 74 ? 4.232 3.181 -16.299 1.00 89.81 74 VAL A N 1
ATOM 576 C CA . VAL A 1 74 ? 4.754 3.194 -17.671 1.00 89.81 74 VAL A CA 1
ATOM 577 C C . VAL A 1 74 ? 3.867 2.340 -18.564 1.00 89.81 74 VAL A C 1
ATOM 579 O O . VAL A 1 74 ? 3.578 1.185 -18.258 1.00 89.81 74 VAL A O 1
ATOM 582 N N . ARG A 1 75 ? 3.465 2.906 -19.704 1.00 86.00 75 ARG A N 1
ATOM 583 C CA . ARG A 1 75 ? 2.754 2.182 -20.756 1.00 86.00 75 ARG A CA 1
ATOM 584 C C . ARG A 1 75 ? 3.739 1.405 -21.617 1.00 86.00 75 ARG A C 1
ATOM 586 O O . ARG A 1 75 ? 4.525 2.006 -22.343 1.00 86.00 75 ARG A O 1
ATOM 593 N N . THR A 1 76 ? 3.662 0.079 -21.588 1.00 81.31 76 THR A N 1
ATOM 594 C CA . THR A 1 76 ? 4.389 -0.775 -22.528 1.00 81.31 76 THR A CA 1
ATOM 595 C C . THR A 1 76 ? 3.590 -0.860 -23.825 1.00 81.31 76 THR A C 1
ATOM 597 O O . THR A 1 76 ? 2.628 -1.610 -23.956 1.00 81.31 76 THR A O 1
ATOM 600 N N . THR A 1 77 ? 3.963 -0.069 -24.828 1.00 75.56 77 THR A N 1
ATOM 601 C CA . THR A 1 77 ? 3.572 -0.406 -26.198 1.00 75.56 77 THR A CA 1
ATOM 602 C C . THR A 1 77 ? 4.455 -1.567 -26.625 1.00 75.56 77 THR A 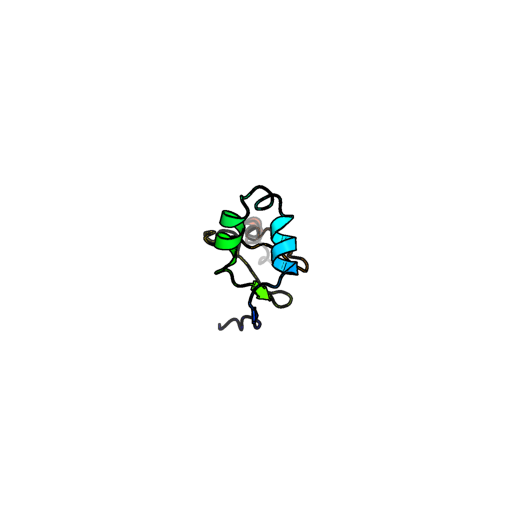C 1
ATOM 604 O O . THR A 1 77 ? 5.678 -1.411 -26.608 1.00 75.56 77 THR A O 1
ATOM 607 N N . ALA A 1 78 ? 3.877 -2.711 -27.010 1.00 62.00 78 ALA A N 1
ATOM 608 C CA . ALA A 1 78 ? 4.623 -3.681 -27.805 1.00 62.00 78 ALA A CA 1
ATOM 609 C C . ALA A 1 78 ? 5.286 -2.881 -28.927 1.00 62.00 78 ALA A C 1
ATOM 611 O O . ALA A 1 78 ? 4.582 -2.156 -29.639 1.00 62.00 78 ALA A O 1
ATOM 612 N N . ALA A 1 79 ? 6.621 -2.898 -28.994 1.00 56.97 79 ALA A N 1
ATOM 613 C CA . ALA A 1 79 ? 7.339 -2.195 -30.041 1.00 56.97 79 ALA A CA 1
ATOM 614 C C . ALA A 1 79 ? 6.648 -2.576 -31.348 1.00 56.97 79 ALA A C 1
ATOM 616 O O . ALA A 1 79 ? 6.551 -3.765 -31.664 1.00 56.97 79 ALA A O 1
ATOM 617 N N . ARG A 1 80 ? 6.059 -1.584 -32.035 1.00 49.09 80 ARG A N 1
ATOM 618 C CA . ARG A 1 80 ? 5.506 -1.772 -33.375 1.00 49.09 80 ARG A CA 1
ATOM 619 C C . ARG A 1 80 ? 6.539 -2.615 -34.107 1.00 49.09 80 ARG A C 1
ATOM 621 O O . ARG A 1 80 ? 7.691 -2.181 -34.189 1.00 49.09 80 ARG A O 1
ATOM 628 N N . ARG A 1 81 ? 6.150 -3.816 -34.565 1.00 52.25 81 ARG A N 1
ATOM 629 C CA . ARG A 1 81 ? 6.951 -4.600 -35.513 1.00 52.25 81 ARG A CA 1
ATOM 630 C C . ARG A 1 81 ? 7.587 -3.588 -36.469 1.00 52.25 81 ARG A C 1
ATOM 632 O O . ARG A 1 81 ? 6.830 -2.743 -36.971 1.00 52.25 81 ARG A O 1
ATOM 639 N N . PRO A 1 82 ? 8.919 -3.593 -36.674 1.00 52.94 82 PRO A N 1
ATOM 640 C CA . PRO A 1 82 ? 9.497 -2.722 -37.679 1.00 52.94 82 PRO A CA 1
ATOM 641 C C . PRO A 1 82 ? 8.687 -2.950 -38.957 1.00 52.94 82 PRO A C 1
ATOM 643 O O . PRO A 1 82 ? 8.344 -4.098 -39.263 1.00 52.94 82 PRO A O 1
ATOM 646 N N . PRO A 1 83 ? 8.243 -1.875 -39.618 1.00 51.78 83 PRO A N 1
ATOM 647 C CA . PRO A 1 83 ? 7.326 -2.015 -40.728 1.00 51.78 83 PRO A CA 1
ATOM 648 C C . PRO A 1 83 ? 7.961 -2.932 -41.779 1.00 51.78 83 PRO A C 1
ATOM 650 O O . PRO A 1 83 ? 9.168 -2.870 -42.027 1.00 51.78 83 PRO A O 1
ATOM 653 N N . PHE A 1 84 ? 7.141 -3.814 -42.351 1.00 57.69 84 PHE A N 1
ATOM 654 C CA . PHE A 1 84 ? 7.556 -4.915 -43.229 1.00 57.69 84 PHE A CA 1
ATOM 655 C C . PHE A 1 84 ? 8.427 -4.476 -44.425 1.00 57.69 84 PHE A C 1
ATOM 657 O O . PHE A 1 84 ? 9.118 -5.296 -45.014 1.00 57.69 84 PHE A O 1
ATOM 664 N N . TRP A 1 85 ? 8.455 -3.183 -44.763 1.00 58.47 85 TRP A N 1
ATOM 665 C CA . TRP A 1 85 ? 9.292 -2.632 -45.830 1.00 58.47 85 TRP A CA 1
ATOM 666 C C . TRP A 1 85 ? 10.798 -2.606 -45.515 1.00 58.47 85 TRP A C 1
ATOM 668 O O . TRP A 1 85 ? 11.588 -2.294 -46.401 1.00 58.47 85 TRP A O 1
ATOM 678 N N . ARG A 1 86 ? 11.235 -2.952 -44.293 1.00 50.88 86 ARG A N 1
ATOM 679 C CA . ARG A 1 86 ? 12.670 -3.116 -43.983 1.00 50.88 86 ARG A CA 1
ATOM 680 C C . ARG A 1 86 ? 13.262 -4.484 -44.353 1.00 50.88 86 ARG A C 1
ATOM 682 O O . ARG A 1 86 ? 14.463 -4.648 -44.170 1.00 50.88 86 ARG A O 1
ATOM 689 N N . SER A 1 87 ? 12.488 -5.437 -44.885 1.00 52.00 87 SER A N 1
ATOM 690 C CA . SER A 1 87 ? 13.010 -6.761 -45.283 1.00 52.00 87 SER A CA 1
ATOM 691 C C . SER A 1 87 ? 13.129 -6.991 -46.793 1.00 52.00 87 SER A C 1
ATOM 693 O O . SER A 1 87 ? 13.379 -8.117 -47.207 1.00 52.00 87 SER A O 1
ATOM 695 N N . THR A 1 88 ? 12.989 -5.964 -47.633 1.00 57.28 88 THR A N 1
ATOM 696 C CA . THR A 1 88 ? 13.209 -6.115 -49.080 1.00 57.28 88 THR A CA 1
ATOM 697 C C . THR A 1 88 ? 14.136 -5.034 -49.615 1.00 57.28 88 THR A C 1
ATOM 699 O O . THR A 1 88 ? 13.728 -3.888 -49.788 1.00 57.28 88 THR A O 1
ATOM 702 N N . GLY A 1 89 ? 15.370 -5.434 -49.926 1.00 55.28 89 GLY A N 1
ATOM 703 C CA . GLY A 1 89 ? 16.174 -4.779 -50.956 1.00 55.28 89 GLY A CA 1
ATOM 704 C C . GLY A 1 89 ? 17.348 -3.945 -50.459 1.00 55.28 89 GLY A C 1
ATOM 705 O O . GLY A 1 89 ? 17.331 -2.721 -50.584 1.00 55.28 89 GLY A O 1
ATOM 706 N N . ARG A 1 90 ? 18.413 -4.602 -49.986 1.00 53.25 90 ARG A N 1
ATOM 707 C CA . ARG A 1 90 ? 19.771 -4.071 -50.175 1.00 53.25 90 ARG A CA 1
ATOM 708 C C . ARG A 1 90 ? 20.849 -5.161 -50.183 1.00 53.25 90 ARG A C 1
ATOM 710 O O . ARG A 1 90 ? 21.858 -5.003 -49.526 1.00 53.25 90 ARG A O 1
ATOM 717 N N . ASP A 1 91 ? 20.624 -6.210 -50.970 1.00 54.25 91 ASP A N 1
ATOM 718 C CA . ASP A 1 91 ? 21.682 -7.091 -51.490 1.00 54.25 91 ASP A CA 1
ATOM 719 C C . ASP A 1 91 ? 21.476 -7.214 -53.002 1.00 54.25 91 ASP A C 1
ATOM 721 O O . ASP A 1 91 ? 20.921 -8.176 -53.524 1.00 54.25 91 ASP A O 1
ATOM 725 N N . ALA A 1 92 ? 21.811 -6.135 -53.700 1.00 51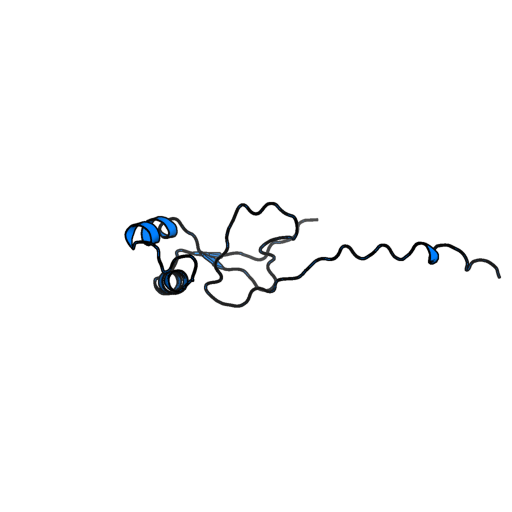.59 92 ALA A N 1
ATOM 726 C CA . ALA A 1 92 ? 21.988 -6.112 -55.145 1.00 51.59 92 ALA A CA 1
ATOM 727 C C . ALA A 1 92 ? 22.919 -4.944 -55.470 1.00 51.59 92 ALA A C 1
ATOM 729 O O . ALA A 1 92 ? 22.475 -3.878 -55.911 1.00 51.59 92 ALA A O 1
ATOM 730 N N . ARG A 1 93 ? 24.198 -5.123 -55.143 1.00 49.44 93 ARG A N 1
ATOM 731 C CA . ARG A 1 93 ? 25.340 -4.648 -55.927 1.00 49.44 93 ARG A CA 1
ATOM 732 C C . ARG A 1 93 ? 26.634 -5.195 -55.351 1.00 49.44 93 ARG A C 1
ATOM 734 O O . ARG A 1 93 ? 26.810 -5.060 -54.124 1.00 49.44 93 ARG A O 1
#

Secondary structure (DSSP, 8-state):
----PPP-EEEPPPHHHHHHHHHSTTTTTS-HHHHHHHHHT--EEEPPTT-----TTS---------SS-------PPP----GGGGS-----

Foldseek 3Di:
DDDPQPDKDKAQDDPLLLVLVCPDPVNVPDDPVVSCVVRVPDIDIDHDPPGDPDDPPDDDPDDDDCSDDDDDDDDDDPPPDPPPVVPDDDPDD

Sequence (93 aa):
MSLTVPASDIVAPSDEDLSAARRSTLFGRLPEEAFRRLFEEQKVVVAGKDMRLMTWGERADTCYIVLRGLVKLVRTTAARRPPFWRSTGRDAR

pLDDT: mean 77.99, std 16.6, range [32.0, 92.94]